Protein AF-A0A7V8ZS13-F1 (afdb_monomer_lite)

Radius of gyration: 10.05 Å; chains: 1; bounding box: 21×16×26 Å

Secondary structure (DSSP, 8-state):
--PBPHHHHHHHHT--HHHHHHHHHHTSS--PPBPTTS-B-B--

Foldseek 3Di:
DFFAFLVRVCVVVVHDSVVVVVCCVVVVDPFADQDPVRTGGHDD

pLDDT: mean 85.05, std 10.48, range [45.62, 95.44]

Sequence (44 aa):
MNGLTIGKLAHDSGTGIETIRYYEREGLLEQPARTASGYRQYTP

Structure (mmCIF, N/CA/C/O backbone):
data_AF-A0A7V8ZS13-F1
#
_entry.id   AF-A0A7V8ZS13-F1
#
loop_
_atom_site.group_PDB
_atom_site.id
_atom_site.type_symbol
_atom_site.label_atom_id
_atom_site.label_alt_id
_atom_site.label_comp_id
_atom_site.label_asym_id
_atom_site.label_entity_id
_atom_site.label_seq_id
_atom_site.pdbx_PDB_ins_code
_atom_site.Cartn_x
_atom_site.Cartn_y
_atom_site.Cartn_z
_atom_site.occupancy
_atom_site.B_iso_or_equiv
_atom_site.auth_seq_id
_atom_site.auth_comp_id
_atom_site.auth_asym_id
_atom_site.auth_atom_id
_atom_site.pdbx_PDB_model_num
ATOM 1 N N . MET A 1 1 ? -1.044 -6.709 -17.113 1.00 45.62 1 MET A N 1
ATOM 2 C CA . MET A 1 1 ? -1.896 -6.317 -15.971 1.00 45.62 1 MET A CA 1
ATOM 3 C C . MET A 1 1 ? -1.051 -5.424 -15.080 1.00 45.62 1 MET A C 1
ATOM 5 O O . MET A 1 1 ? 0.020 -5.855 -14.674 1.00 45.62 1 MET A O 1
ATOM 9 N N . ASN A 1 2 ? -1.436 -4.158 -14.909 1.00 59.19 2 ASN A N 1
ATOM 10 C CA . ASN A 1 2 ? -0.634 -3.174 -14.178 1.00 59.19 2 ASN A CA 1
ATOM 11 C C . ASN A 1 2 ? -0.638 -3.519 -12.687 1.00 59.19 2 ASN A C 1
ATOM 13 O O . ASN A 1 2 ? -1.660 -3.338 -12.033 1.00 59.19 2 ASN A O 1
ATOM 17 N N . GLY A 1 3 ? 0.485 -4.010 -12.158 1.00 67.94 3 GLY A N 1
ATOM 18 C CA . GLY A 1 3 ? 0.638 -4.180 -10.716 1.00 67.94 3 GLY A CA 1
ATOM 19 C C . GLY A 1 3 ? 0.512 -2.835 -9.997 1.00 67.94 3 GLY A C 1
ATOM 20 O O . GLY A 1 3 ? 1.039 -1.822 -10.468 1.00 67.94 3 GLY A O 1
ATOM 21 N N . LEU A 1 4 ? -0.197 -2.823 -8.871 1.00 82.25 4 LEU A N 1
ATOM 22 C CA . LEU A 1 4 ? -0.381 -1.644 -8.033 1.00 82.25 4 LEU A CA 1
ATOM 23 C C . LEU A 1 4 ? 0.961 -1.279 -7.390 1.00 82.25 4 LEU A C 1
ATOM 25 O O . LEU A 1 4 ? 1.702 -2.146 -6.927 1.00 82.25 4 LEU A O 1
ATOM 29 N N . THR A 1 5 ? 1.297 0.008 -7.351 1.00 88.25 5 THR A N 1
ATOM 30 C CA . THR A 1 5 ? 2.425 0.483 -6.537 1.00 88.25 5 THR A CA 1
ATOM 31 C C . THR A 1 5 ? 2.007 0.535 -5.069 1.00 88.25 5 THR A C 1
ATOM 33 O O . THR A 1 5 ? 0.820 0.626 -4.765 1.00 88.25 5 THR A O 1
ATOM 36 N N . ILE A 1 6 ? 2.968 0.560 -4.140 1.00 89.12 6 ILE A N 1
ATOM 37 C CA . ILE A 1 6 ? 2.652 0.678 -2.704 1.00 89.12 6 ILE A CA 1
ATOM 38 C C . ILE A 1 6 ? 1.840 1.942 -2.379 1.00 89.12 6 ILE A C 1
ATOM 40 O O . ILE A 1 6 ? 0.981 1.914 -1.508 1.00 89.12 6 ILE A O 1
ATOM 44 N N . GLY A 1 7 ? 2.078 3.044 -3.101 1.00 90.25 7 GLY A N 1
ATOM 45 C CA . GLY A 1 7 ? 1.321 4.286 -2.929 1.00 90.25 7 GLY A CA 1
ATOM 46 C C . GLY A 1 7 ? -0.116 4.173 -3.437 1.00 90.25 7 GLY A C 1
ATOM 47 O O . GLY A 1 7 ? -1.031 4.671 -2.791 1.00 90.25 7 GLY A O 1
ATOM 48 N N . LYS A 1 8 ? -0.320 3.476 -4.562 1.00 90.44 8 LYS A N 1
ATOM 49 C CA . LYS A 1 8 ? -1.654 3.188 -5.100 1.00 90.44 8 LYS A CA 1
ATOM 50 C C . LYS A 1 8 ? -2.429 2.261 -4.158 1.00 90.44 8 LYS A C 1
ATOM 52 O O . LYS A 1 8 ? -3.568 2.558 -3.834 1.00 90.44 8 LYS A O 1
ATOM 57 N N . LEU A 1 9 ? -1.778 1.211 -3.652 1.00 89.75 9 LEU A N 1
ATOM 58 C CA . LEU A 1 9 ? -2.356 0.296 -2.668 1.00 89.75 9 LEU A CA 1
ATOM 59 C C . LEU A 1 9 ? -2.732 1.021 -1.367 1.00 89.75 9 LEU A C 1
ATOM 61 O O . LEU A 1 9 ? -3.834 0.832 -0.864 1.00 89.75 9 LEU A O 1
ATOM 65 N N . ALA A 1 10 ? -1.846 1.873 -0.845 1.00 92.94 10 ALA A N 1
ATOM 66 C CA . ALA A 1 10 ? -2.109 2.702 0.334 1.00 92.94 10 ALA A CA 1
ATOM 67 C C . ALA A 1 10 ? -3.358 3.569 0.139 1.00 92.94 10 ALA A C 1
ATOM 69 O O . ALA A 1 10 ? -4.278 3.534 0.951 1.00 92.94 10 ALA A O 1
ATOM 70 N N . HIS A 1 11 ? -3.420 4.286 -0.984 1.00 93.25 11 HIS A N 1
ATOM 71 C CA . HIS A 1 11 ? -4.551 5.142 -1.313 1.00 93.25 11 HIS A CA 1
ATOM 72 C C . HIS A 1 11 ? -5.864 4.359 -1.446 1.00 93.25 11 HIS A C 1
ATOM 74 O O . HIS A 1 11 ? -6.842 4.706 -0.790 1.00 93.25 11 HIS A O 1
ATOM 80 N N . ASP A 1 12 ? -5.873 3.288 -2.242 1.00 91.50 12 ASP A N 1
ATOM 81 C CA . ASP A 1 12 ? -7.087 2.522 -2.545 1.00 91.50 12 ASP A CA 1
ATOM 82 C C . ASP A 1 12 ? -7.611 1.759 -1.307 1.00 91.50 12 ASP A C 1
ATOM 84 O O . ASP A 1 12 ? -8.818 1.598 -1.145 1.00 91.50 12 ASP A O 1
ATOM 88 N N . SER A 1 13 ? -6.722 1.331 -0.402 1.00 90.12 13 SER A N 1
ATOM 89 C CA . SER A 1 13 ? -7.090 0.671 0.866 1.00 90.12 13 SER A CA 1
ATOM 90 C C . SER A 1 13 ? -7.382 1.639 2.018 1.00 90.12 13 SER A C 1
ATOM 92 O O . SER A 1 13 ? -7.792 1.200 3.092 1.00 90.12 13 SER A O 1
ATOM 94 N N . GLY A 1 14 ? -7.146 2.943 1.837 1.00 93.75 14 GLY A N 1
ATOM 95 C CA . GLY A 1 14 ? -7.252 3.932 2.913 1.00 93.75 14 GLY A CA 1
ATOM 96 C C . GLY A 1 14 ? -6.218 3.744 4.031 1.00 93.75 14 GLY A C 1
ATOM 97 O O . GLY A 1 14 ? -6.430 4.215 5.148 1.00 93.75 14 GLY A O 1
ATOM 98 N N . THR A 1 15 ? -5.109 3.051 3.757 1.00 93.06 15 THR A N 1
ATOM 99 C CA . THR A 1 15 ? -4.036 2.799 4.729 1.00 93.06 15 THR A CA 1
ATOM 100 C C . THR A 1 15 ? -2.786 3.622 4.419 1.00 93.06 15 THR A C 1
ATOM 102 O O . THR A 1 15 ? -2.603 4.145 3.322 1.00 93.06 15 THR A O 1
ATOM 105 N N . GLY A 1 16 ? -1.892 3.767 5.398 1.00 94.50 16 GLY A N 1
ATOM 106 C CA . GLY A 1 16 ? -0.607 4.428 5.182 1.00 94.50 16 GLY A CA 1
ATOM 107 C C . GLY A 1 16 ? 0.395 3.523 4.459 1.00 94.50 16 GLY A C 1
ATOM 108 O O . GLY A 1 16 ? 0.427 2.312 4.674 1.00 94.50 16 GLY A O 1
ATOM 109 N N . ILE A 1 17 ? 1.308 4.113 3.677 1.00 93.69 17 ILE A N 1
ATOM 110 C CA . ILE A 1 17 ? 2.448 3.380 3.086 1.00 93.69 17 ILE A CA 1
ATOM 111 C C . ILE A 1 17 ? 3.259 2.667 4.180 1.00 93.69 17 ILE A C 1
ATOM 113 O O . ILE A 1 17 ? 3.702 1.533 3.997 1.00 93.69 17 ILE A O 1
ATOM 117 N N . GLU A 1 18 ? 3.454 3.320 5.328 1.00 95.12 18 GLU A N 1
ATOM 118 C CA . GLU A 1 18 ? 4.161 2.725 6.465 1.00 95.12 18 GLU A CA 1
ATOM 119 C C . GLU A 1 18 ? 3.399 1.558 7.092 1.00 95.12 18 GLU A C 1
ATOM 121 O O . GLU A 1 18 ? 4.037 0.587 7.490 1.00 95.12 18 GLU A O 1
ATOM 126 N N . THR A 1 19 ? 2.064 1.605 7.110 1.00 95.06 19 THR A N 1
ATOM 127 C CA . THR A 1 19 ? 1.204 0.506 7.571 1.00 95.06 19 THR A CA 1
ATOM 128 C C . THR A 1 19 ? 1.369 -0.720 6.683 1.00 95.06 19 THR A C 1
ATOM 130 O O . THR A 1 19 ? 1.586 -1.818 7.186 1.00 95.06 19 THR A O 1
ATOM 133 N N . ILE A 1 20 ? 1.374 -0.535 5.362 1.00 92.31 20 ILE A N 1
ATOM 134 C CA . ILE A 1 20 ? 1.623 -1.632 4.419 1.00 92.31 20 ILE A CA 1
ATOM 135 C C . ILE A 1 20 ? 3.021 -2.217 4.641 1.00 92.31 20 ILE A C 1
ATOM 137 O O . ILE A 1 20 ? 3.174 -3.429 4.763 1.00 92.31 20 ILE A O 1
ATOM 141 N N . ARG A 1 21 ? 4.050 -1.369 4.775 1.00 91.69 21 A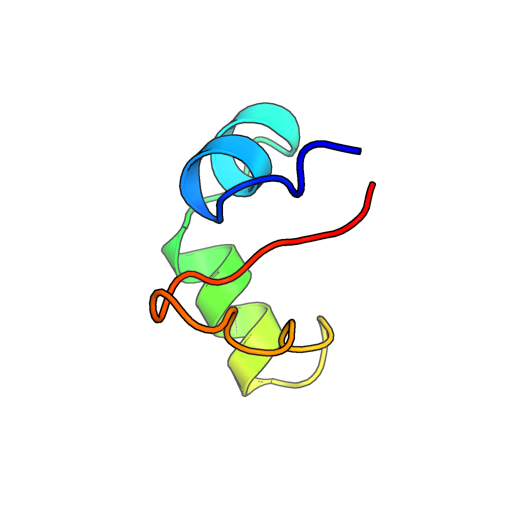RG A N 1
ATOM 142 C CA . ARG A 1 21 ? 5.414 -1.834 5.088 1.00 91.69 21 ARG A CA 1
ATOM 143 C C . ARG A 1 21 ? 5.500 -2.530 6.441 1.00 91.69 21 ARG A C 1
ATOM 145 O O . ARG A 1 21 ? 6.376 -3.366 6.629 1.00 91.69 21 ARG A O 1
ATOM 152 N N . TYR A 1 22 ? 4.683 -2.126 7.407 1.00 94.69 22 TYR A N 1
ATOM 153 C CA . TYR A 1 22 ? 4.591 -2.786 8.701 1.00 94.69 22 TYR A CA 1
ATOM 154 C C . TYR A 1 22 ? 4.019 -4.194 8.523 1.00 94.69 22 TYR A C 1
ATOM 156 O O . TYR A 1 22 ? 4.678 -5.147 8.916 1.00 94.69 22 TYR A O 1
ATOM 164 N N . TYR A 1 23 ? 2.902 -4.351 7.810 1.00 92.94 23 TYR A N 1
ATOM 165 C CA . TYR A 1 23 ? 2.334 -5.668 7.505 1.00 92.94 23 TYR A CA 1
ATOM 166 C C . TYR A 1 23 ? 3.298 -6.581 6.743 1.00 92.94 23 TYR A C 1
ATOM 168 O O . TYR A 1 23 ? 3.392 -7.763 7.055 1.00 92.94 23 TYR A O 1
ATOM 176 N N . GLU A 1 24 ? 4.076 -6.036 5.811 1.00 91.44 24 G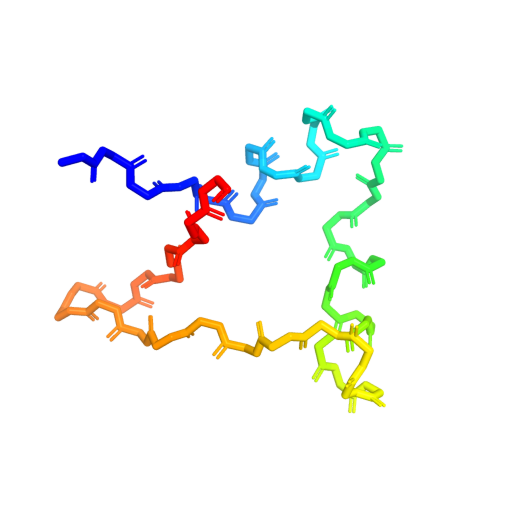LU A N 1
ATOM 177 C CA . GLU A 1 24 ? 5.141 -6.772 5.122 1.00 91.44 24 GLU A CA 1
ATOM 178 C C . GLU A 1 24 ? 6.257 -7.271 6.052 1.00 91.44 24 GLU A C 1
ATOM 180 O O . GLU A 1 24 ? 6.820 -8.341 5.816 1.00 91.44 24 GLU A O 1
ATOM 185 N N . ARG A 1 25 ? 6.630 -6.480 7.070 1.00 92.88 25 ARG A N 1
ATOM 186 C CA . ARG A 1 25 ? 7.669 -6.853 8.046 1.00 92.88 25 ARG A CA 1
ATOM 187 C C . ARG A 1 25 ? 7.165 -7.884 9.045 1.00 92.88 25 ARG A C 1
ATOM 189 O O . ARG A 1 25 ? 7.913 -8.791 9.386 1.00 92.88 25 ARG A O 1
ATOM 196 N N . GLU A 1 26 ? 5.911 -7.755 9.462 1.00 95.44 26 GLU A N 1
ATOM 197 C CA . GLU A 1 26 ? 5.259 -8.680 10.393 1.00 95.44 26 GLU A CA 1
ATOM 198 C C . GLU A 1 26 ? 4.780 -9.973 9.711 1.00 95.44 26 GLU A C 1
ATOM 200 O O . GLU A 1 26 ? 4.286 -10.876 10.379 1.00 95.44 26 GLU A O 1
ATOM 205 N N . GLY A 1 27 ? 4.891 -10.070 8.380 1.00 91.94 27 GLY A N 1
ATOM 206 C CA . GLY A 1 27 ? 4.422 -11.224 7.605 1.00 91.94 27 GLY A CA 1
ATOM 207 C C . GLY A 1 27 ? 2.898 -11.304 7.454 1.00 91.94 27 GLY A C 1
ATOM 208 O O . GLY A 1 27 ? 2.382 -12.331 7.028 1.00 91.94 27 GLY A O 1
ATOM 209 N N . LEU A 1 28 ? 2.178 -10.228 7.780 1.00 91.19 28 LEU A N 1
ATOM 210 C CA . LEU A 1 28 ? 0.726 -10.106 7.605 1.00 91.19 28 LEU A CA 1
ATOM 211 C C . LEU A 1 28 ? 0.330 -9.852 6.145 1.00 91.19 28 LEU A C 1
ATOM 213 O O . LEU A 1 28 ? -0.802 -10.122 5.755 1.00 91.19 28 LEU A O 1
ATOM 217 N N . LEU A 1 29 ? 1.257 -9.315 5.351 1.00 88.44 29 LEU A N 1
ATOM 218 C CA . LEU A 1 29 ? 1.107 -9.117 3.916 1.00 88.44 29 LEU A CA 1
ATOM 219 C C . LEU A 1 29 ? 2.318 -9.716 3.202 1.00 88.44 29 LEU A C 1
ATOM 221 O O . LEU A 1 29 ? 3.460 -9.441 3.577 1.00 88.44 29 LEU A O 1
ATOM 225 N N . GLU A 1 30 ? 2.078 -10.502 2.155 1.00 86.00 30 GLU A N 1
ATOM 226 C CA . GLU A 1 30 ? 3.161 -11.031 1.330 1.00 86.00 30 GLU A CA 1
ATOM 227 C C . GLU A 1 30 ? 3.930 -9.887 0.662 1.00 86.00 30 GLU A C 1
ATOM 229 O O . GLU A 1 30 ? 3.354 -9.001 0.026 1.00 86.00 30 GLU A O 1
ATOM 23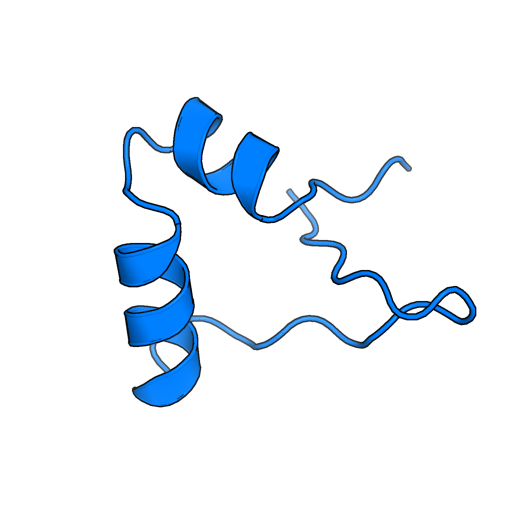4 N N . GLN A 1 31 ? 5.256 -9.904 0.804 1.00 84.50 31 GLN A N 1
ATOM 235 C CA . GLN A 1 31 ? 6.110 -8.937 0.126 1.00 84.50 31 GLN A CA 1
ATOM 236 C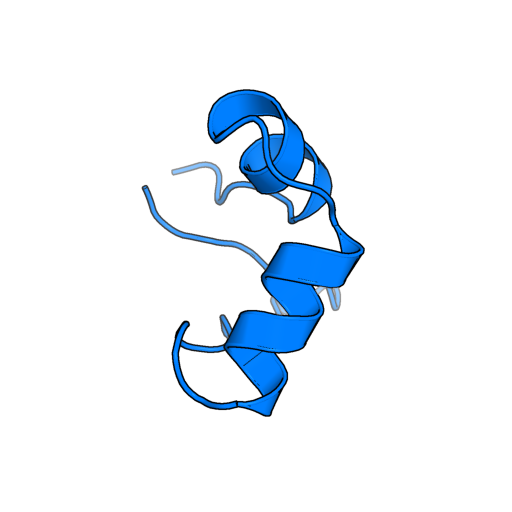 C . GLN A 1 31 ? 6.161 -9.271 -1.367 1.00 84.50 31 GLN A C 1
ATOM 238 O O . GLN A 1 31 ? 6.704 -10.318 -1.729 1.00 84.50 31 GLN A O 1
ATOM 243 N N . PRO A 1 32 ? 5.659 -8.393 -2.255 1.00 82.56 32 PRO A N 1
ATOM 244 C CA . PRO A 1 32 ? 5.699 -8.666 -3.678 1.00 82.56 32 PRO A CA 1
ATOM 245 C C . PRO A 1 32 ? 7.143 -8.714 -4.171 1.00 82.56 32 PRO A C 1
ATOM 247 O O . PRO A 1 32 ? 8.007 -7.936 -3.740 1.00 82.56 32 PRO A O 1
ATOM 250 N N . ALA A 1 33 ? 7.389 -9.602 -5.132 1.00 78.56 33 ALA A N 1
ATOM 251 C 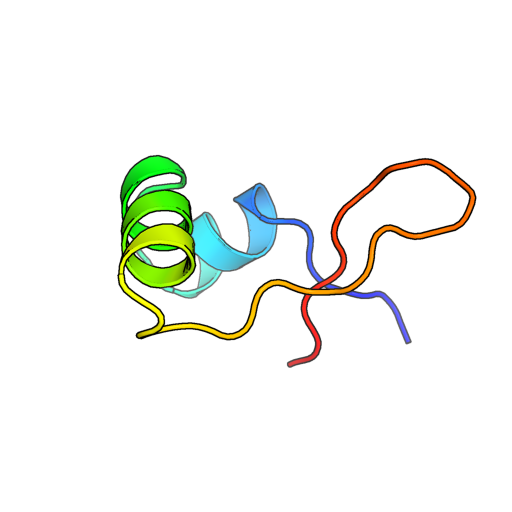CA . ALA A 1 33 ? 8.671 -9.681 -5.808 1.00 78.56 33 ALA A CA 1
ATOM 252 C C . ALA A 1 33 ? 9.038 -8.320 -6.419 1.00 78.56 33 ALA A C 1
ATOM 254 O O . ALA A 1 33 ? 8.196 -7.588 -6.953 1.00 78.56 33 ALA A O 1
ATOM 255 N N . ARG A 1 34 ? 10.326 -7.972 -6.350 1.00 77.69 34 ARG A N 1
ATOM 256 C CA . ARG A 1 34 ? 10.826 -6.800 -7.067 1.00 77.69 34 ARG A CA 1
ATOM 257 C C . ARG A 1 34 ? 10.776 -7.097 -8.562 1.00 77.69 34 ARG A C 1
ATOM 259 O O . ARG A 1 34 ? 11.297 -8.109 -9.020 1.00 77.69 34 ARG A O 1
ATOM 266 N N . THR A 1 35 ? 10.165 -6.195 -9.318 1.00 77.25 35 THR A N 1
ATOM 267 C CA . THR A 1 35 ? 10.250 -6.186 -10.783 1.00 77.25 35 THR A CA 1
ATOM 268 C C . THR A 1 35 ? 11.703 -5.999 -11.234 1.00 77.25 35 THR A C 1
ATOM 270 O O . THR A 1 35 ? 12.536 -5.513 -10.467 1.00 77.25 35 THR A O 1
ATOM 273 N N . ALA A 1 36 ? 12.009 -6.308 -12.500 1.00 76.94 36 ALA A N 1
ATOM 274 C CA . ALA A 1 36 ? 13.335 -6.067 -13.087 1.00 76.94 36 ALA A CA 1
ATOM 275 C C . ALA A 1 36 ? 13.791 -4.594 -12.977 1.00 76.94 36 ALA A C 1
ATOM 277 O O . ALA A 1 36 ? 14.983 -4.311 -12.932 1.00 76.94 36 ALA A O 1
ATOM 278 N N . SER A 1 37 ? 12.840 -3.660 -12.874 1.00 77.38 37 SER A N 1
ATOM 279 C CA . SER A 1 37 ? 13.084 -2.228 -12.664 1.00 77.38 37 SER A CA 1
ATOM 280 C C . SER A 1 37 ? 13.228 -1.824 -11.185 1.00 77.38 37 SER A C 1
ATOM 282 O O . SER A 1 37 ? 13.377 -0.645 -10.889 1.00 77.38 37 SER A O 1
ATOM 284 N N . GLY A 1 38 ? 13.164 -2.770 -10.242 1.00 78.44 38 GLY A N 1
ATOM 285 C CA . GLY A 1 38 ? 13.340 -2.535 -8.804 1.00 78.44 38 GLY A CA 1
ATOM 286 C C . GLY A 1 38 ? 12.078 -2.104 -8.046 1.00 78.44 38 GLY A C 1
ATOM 287 O O . GLY A 1 38 ? 12.118 -1.982 -6.820 1.00 78.44 38 GLY A O 1
ATOM 288 N N . TYR A 1 39 ? 10.949 -1.915 -8.734 1.00 79.25 39 TYR A N 1
ATOM 289 C CA . TYR A 1 39 ? 9.674 -1.559 -8.107 1.00 79.25 39 TYR A CA 1
ATOM 290 C C . TYR A 1 39 ? 8.955 -2.780 -7.538 1.00 79.25 39 TYR A C 1
ATOM 292 O O . TYR A 1 39 ? 9.031 -3.875 -8.099 1.00 79.25 39 TYR A O 1
ATOM 300 N N . ARG A 1 40 ? 8.204 -2.562 -6.457 1.00 80.69 40 ARG A N 1
ATOM 301 C CA . ARG A 1 40 ? 7.227 -3.515 -5.922 1.00 80.69 40 ARG A CA 1
ATOM 302 C C . ARG A 1 40 ? 5.909 -3.373 -6.676 1.00 80.69 40 ARG A C 1
ATOM 304 O O . ARG A 1 40 ? 5.424 -2.251 -6.832 1.00 80.69 40 ARG A O 1
ATOM 311 N N . GLN A 1 41 ? 5.354 -4.496 -7.114 1.00 82.69 41 GLN A N 1
ATOM 312 C CA . GLN A 1 41 ? 4.051 -4.566 -7.767 1.00 82.69 41 GLN A CA 1
ATOM 313 C C . GLN A 1 41 ? 3.135 -5.490 -6.974 1.00 82.69 41 GLN A C 1
ATOM 315 O O . GLN A 1 41 ? 3.399 -6.683 -6.890 1.00 82.69 41 GLN A O 1
ATOM 320 N N . TYR A 1 42 ? 2.065 -4.936 -6.415 1.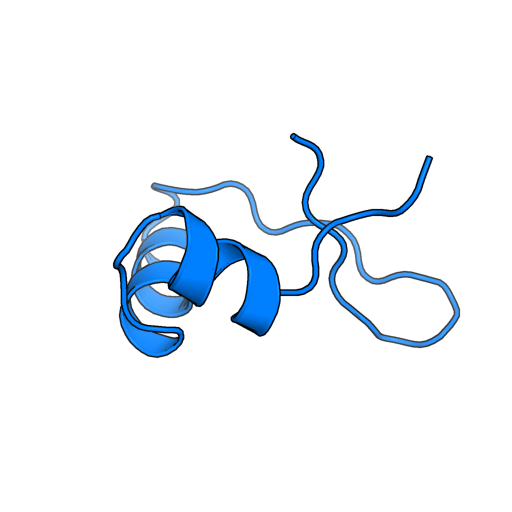00 82.94 42 TYR A N 1
ATOM 321 C CA . TYR A 1 42 ? 1.016 -5.717 -5.771 1.00 82.94 42 TYR A CA 1
ATOM 322 C C . TYR A 1 42 ? 0.006 -6.153 -6.830 1.00 82.94 42 TYR A C 1
ATOM 324 O O . TYR A 1 42 ? -0.371 -5.367 -7.707 1.00 82.94 42 TYR A O 1
ATOM 332 N N . THR A 1 43 ? -0.407 -7.411 -6.776 1.00 74.75 43 THR A N 1
ATOM 333 C CA . THR A 1 43 ? -1.556 -7.889 -7.543 1.00 74.75 43 THR A CA 1
ATOM 334 C C . THR A 1 43 ? -2.844 -7.476 -6.823 1.00 74.75 43 THR A C 1
ATOM 336 O O . THR A 1 43 ? -2.825 -7.415 -5.592 1.00 74.75 43 THR A O 1
ATOM 339 N N . PRO A 1 44 ? -3.923 -7.142 -7.555 1.00 63.97 44 PRO A N 1
ATOM 340 C CA . PRO A 1 44 ? -5.248 -6.967 -6.964 1.00 63.97 44 PRO A CA 1
ATOM 341 C C . PRO A 1 44 ? -5.722 -8.220 -6.226 1.00 63.97 44 PRO A C 1
ATOM 343 O O . PRO A 1 44 ? -5.311 -9.329 -6.645 1.00 63.97 44 PRO A O 1
#